Protein AF-F4RU80-F1 (afdb_monomer)

Mean predicted aligned error: 11.67 Å

Foldseek 3Di:
DQPLLVVLLVQLLVLLQVLVCVVDVDDDPDDSCVQPNSVLSNLCSVCLVVVQVPDDSCVRNPDDHDVCSSVSSNVSSVVSCVDPSVVVVVVVVVVVVVVVVVVVVVVVVVVVVVVVVVVVVVVVVVVVVVVVVVVVVVVVVVVVVVVVVVVVVVVVVVVVVVVDDDDDD

Radius of gyration: 47.17 Å; Cα contacts (8 Å, |Δi|>4): 61; chains: 1; bounding box: 103×24×133 Å

Sequence (169 aa):
MSPPMVELAVSLIGNAEKLFAATYPTDCDMDPSDVFDREEAWQIVKNASAVSNGQFLRSILGGESLPGLYEMIISCIADWYKSQVYLDHCQELKDQQVMIDQEILNKELIEEEIREQLRLKQAEKDAKASQIQAAKTLRLEKQAEKLRIAGEAKDRRQREQGFKTPGEP

Structure (mmCIF, N/CA/C/O backbone):
data_AF-F4RU80-F1
#
_entry.id   AF-F4RU80-F1
#
loop_
_atom_site.group_PDB
_atom_site.id
_atom_site.type_symbol
_atom_site.label_atom_id
_atom_site.label_alt_id
_atom_site.label_comp_id
_atom_site.label_asym_id
_atom_site.label_entity_id
_atom_site.label_seq_id
_atom_site.pdbx_PDB_ins_code
_atom_site.Cartn_x
_atom_site.Cartn_y
_atom_site.Cartn_z
_atom_site.occupancy
_atom_site.B_iso_or_equiv
_atom_site.auth_seq_id
_atom_site.auth_comp_id
_atom_site.auth_asym_id
_atom_site.auth_atom_id
_atom_site.pdbx_PDB_model_num
ATOM 1 N N . MET A 1 1 ? 9.812 9.417 -2.206 1.00 60.38 1 MET A N 1
ATOM 2 C CA . MET A 1 1 ? 9.976 8.707 -3.493 1.00 60.38 1 MET A CA 1
ATOM 3 C C . MET A 1 1 ? 10.418 7.301 -3.140 1.00 60.38 1 MET A C 1
ATOM 5 O O . MET A 1 1 ? 11.358 7.194 -2.361 1.00 60.38 1 MET A O 1
ATOM 9 N N . SER A 1 2 ? 9.691 6.262 -3.557 1.00 80.44 2 SER A N 1
ATOM 10 C CA . SER A 1 2 ? 10.012 4.905 -3.104 1.00 80.44 2 SER A CA 1
ATOM 11 C C . SER A 1 2 ? 11.286 4.403 -3.805 1.00 80.44 2 SER A C 1
ATOM 13 O O . SER A 1 2 ? 11.450 4.657 -5.003 1.00 80.44 2 SER A O 1
ATOM 15 N N . PRO A 1 3 ? 12.200 3.718 -3.093 1.00 83.31 3 PRO A N 1
ATOM 16 C CA . PRO A 1 3 ? 13.422 3.168 -3.686 1.00 83.31 3 PRO A CA 1
ATOM 17 C C . PRO A 1 3 ? 13.210 2.352 -4.981 1.00 83.31 3 PRO A C 1
ATOM 19 O O . PRO A 1 3 ? 13.960 2.579 -5.931 1.00 83.31 3 PRO A O 1
ATOM 22 N N . PRO A 1 4 ? 12.161 1.509 -5.112 1.00 90.38 4 PRO A N 1
ATOM 23 C CA . PRO A 1 4 ? 11.916 0.756 -6.346 1.00 90.38 4 PRO A CA 1
ATOM 24 C C . PRO A 1 4 ? 11.601 1.635 -7.558 1.00 90.38 4 PRO A C 1
ATOM 26 O O . PRO A 1 4 ? 11.975 1.301 -8.676 1.00 90.38 4 PRO A O 1
ATOM 29 N N . MET A 1 5 ? 10.922 2.770 -7.367 1.00 91.19 5 MET A N 1
ATOM 30 C CA . MET A 1 5 ? 10.607 3.680 -8.475 1.00 91.19 5 MET A CA 1
ATOM 31 C C . MET A 1 5 ? 11.867 4.343 -9.043 1.00 91.19 5 MET A C 1
ATOM 33 O O . MET A 1 5 ? 11.953 4.580 -10.247 1.00 91.19 5 MET A O 1
ATOM 37 N N . VAL A 1 6 ? 12.854 4.628 -8.188 1.00 92.38 6 VAL A N 1
ATOM 38 C CA . VAL A 1 6 ? 14.148 5.175 -8.622 1.00 92.38 6 VAL A CA 1
ATOM 39 C C . VAL A 1 6 ? 14.921 4.137 -9.430 1.00 92.38 6 VAL A C 1
ATOM 41 O O . VAL A 1 6 ? 15.468 4.469 -10.477 1.00 92.38 6 VAL A O 1
ATOM 44 N N . GLU A 1 7 ? 14.928 2.882 -8.981 1.00 93.25 7 GLU A N 1
ATOM 45 C CA . GLU A 1 7 ? 15.575 1.775 -9.693 1.00 93.25 7 GLU A CA 1
ATOM 46 C C . GLU A 1 7 ? 15.000 1.581 -11.103 1.00 93.25 7 GLU A C 1
ATOM 48 O O . GLU A 1 7 ? 15.764 1.459 -12.065 1.00 93.25 7 GLU A O 1
ATOM 53 N N . LEU A 1 8 ? 13.669 1.616 -11.251 1.00 94.62 8 LEU A N 1
ATOM 54 C CA . LEU A 1 8 ? 13.031 1.529 -12.565 1.00 94.62 8 LEU A CA 1
ATOM 55 C C . LEU A 1 8 ? 13.438 2.703 -13.464 1.00 94.62 8 LEU A C 1
ATOM 57 O O . LEU A 1 8 ? 13.803 2.482 -14.615 1.00 94.62 8 LEU A O 1
ATOM 61 N N . ALA A 1 9 ? 13.425 3.936 -12.946 1.00 94.62 9 ALA A N 1
ATOM 62 C CA . ALA A 1 9 ? 13.816 5.118 -13.716 1.00 94.62 9 ALA A CA 1
ATOM 63 C C . ALA A 1 9 ? 15.259 5.009 -14.238 1.00 94.62 9 ALA A C 1
ATOM 65 O O . ALA A 1 9 ? 15.518 5.261 -15.412 1.00 94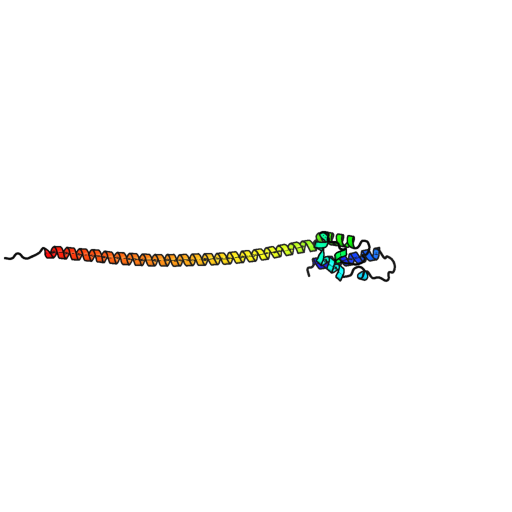.62 9 ALA A O 1
ATOM 66 N N . VAL A 1 10 ? 16.190 4.591 -13.375 1.00 93.94 10 VAL A N 1
ATOM 67 C CA . VAL A 1 10 ? 17.602 4.398 -13.738 1.00 93.94 10 VAL A CA 1
ATOM 68 C C . VAL A 1 10 ? 17.759 3.279 -14.770 1.00 93.94 10 VAL A C 1
ATOM 70 O O . VAL A 1 10 ? 18.512 3.432 -15.730 1.00 93.94 10 VAL A O 1
ATOM 73 N N . SER A 1 11 ? 17.025 2.176 -14.606 1.00 94.75 11 SER A N 1
ATOM 74 C CA . SER A 1 11 ? 17.068 1.040 -15.534 1.00 94.75 11 SER A CA 1
ATOM 75 C C . SER A 1 11 ? 16.547 1.410 -16.923 1.00 94.75 11 SER A C 1
ATOM 77 O O . SER A 1 11 ? 17.151 1.027 -17.923 1.00 94.75 11 SER A O 1
ATOM 79 N N . LEU A 1 12 ? 15.465 2.191 -16.992 1.00 95.25 12 LEU A N 1
ATOM 80 C CA . LEU A 1 12 ? 14.897 2.679 -18.248 1.00 95.25 12 LEU A CA 1
ATOM 81 C C . LEU A 1 12 ? 15.886 3.573 -19.002 1.00 95.25 12 LEU A C 1
ATOM 83 O O . LEU A 1 12 ? 16.134 3.326 -20.178 1.00 95.25 12 LEU A O 1
ATOM 87 N N . ILE A 1 13 ? 16.490 4.553 -18.321 1.00 94.75 13 ILE A N 1
ATOM 88 C CA . ILE A 1 13 ? 17.480 5.458 -18.929 1.00 94.75 13 ILE A CA 1
ATOM 89 C C . ILE A 1 13 ? 18.686 4.658 -19.436 1.00 94.75 13 ILE A C 1
ATOM 91 O O . ILE A 1 13 ? 19.034 4.743 -20.610 1.00 94.75 13 ILE A O 1
ATOM 95 N N . GLY A 1 14 ? 19.271 3.799 -18.596 1.00 93.69 14 GLY A N 1
ATOM 96 C CA . GLY A 1 14 ? 20.449 3.020 -18.987 1.00 93.69 14 GLY A CA 1
ATOM 97 C C . GLY A 1 14 ? 20.184 2.017 -20.117 1.00 93.69 14 GLY A C 1
ATOM 98 O O . GLY A 1 14 ? 21.082 1.708 -20.899 1.00 93.69 14 GLY A O 1
ATOM 99 N N . ASN A 1 15 ? 18.963 1.488 -20.234 1.00 94.12 15 ASN A N 1
ATOM 100 C CA . ASN A 1 15 ? 18.590 0.624 -21.356 1.00 94.12 15 ASN A CA 1
ATOM 101 C C . ASN A 1 15 ? 18.266 1.423 -22.626 1.00 94.12 15 ASN A C 1
ATOM 103 O O . ASN A 1 15 ? 18.584 0.953 -23.719 1.00 94.12 15 ASN A O 1
ATOM 107 N N . ALA A 1 16 ? 17.707 2.628 -22.500 1.00 92.62 16 ALA A N 1
ATOM 108 C CA . ALA A 1 16 ? 17.512 3.538 -23.624 1.00 92.62 16 ALA A CA 1
ATOM 109 C C . ALA A 1 16 ? 18.851 3.999 -24.217 1.00 92.62 16 ALA A C 1
ATOM 111 O O . ALA A 1 16 ? 19.016 3.952 -25.432 1.00 92.62 16 ALA A O 1
ATOM 112 N N . GLU A 1 17 ? 19.843 4.327 -23.384 1.00 92.69 17 GLU A N 1
ATOM 113 C CA . GLU A 1 17 ? 21.205 4.661 -23.828 1.00 92.69 17 GLU A CA 1
ATOM 114 C C . GLU A 1 17 ? 21.850 3.516 -24.623 1.00 92.69 17 GLU A C 1
ATOM 116 O O . GLU A 1 17 ? 22.440 3.732 -25.683 1.00 92.69 17 GLU A O 1
ATOM 121 N N . LYS A 1 18 ? 21.691 2.269 -24.156 1.00 93.12 18 LYS A N 1
ATOM 122 C CA . LYS A 1 18 ? 22.177 1.081 -24.881 1.00 93.12 18 LYS A CA 1
ATOM 123 C C . LYS A 1 18 ? 21.465 0.893 -26.217 1.00 93.12 18 LYS A C 1
ATOM 125 O O . LYS A 1 18 ? 22.113 0.557 -27.207 1.00 93.12 18 LYS A O 1
ATOM 130 N N . LEU A 1 19 ? 20.147 1.089 -26.249 1.00 92.88 19 LEU A N 1
ATOM 131 C CA . LEU A 1 19 ? 19.355 0.988 -27.475 1.00 92.88 19 LEU A CA 1
ATOM 132 C C . LEU A 1 19 ? 19.747 2.082 -28.479 1.00 92.88 19 LEU A C 1
ATOM 134 O O . LEU A 1 19 ? 19.880 1.805 -29.672 1.00 92.88 19 LEU A O 1
ATOM 138 N N . PHE A 1 20 ? 19.989 3.298 -27.992 1.00 91.88 20 PHE A N 1
ATOM 139 C CA . PHE A 1 20 ? 20.469 4.419 -28.789 1.00 91.88 20 PHE A CA 1
ATOM 140 C C . PHE A 1 20 ? 21.831 4.108 -29.418 1.00 91.88 20 PHE A C 1
ATOM 142 O O . PHE A 1 20 ? 21.960 4.164 -30.639 1.00 91.88 20 PHE A O 1
ATOM 149 N N . ALA A 1 21 ? 22.808 3.671 -28.617 1.00 90.88 21 ALA A N 1
ATOM 150 C CA . ALA A 1 21 ? 24.142 3.309 -29.101 1.00 90.88 21 ALA A CA 1
ATOM 151 C C . ALA A 1 21 ? 24.120 2.150 -30.118 1.00 90.88 21 ALA A C 1
ATOM 153 O O . ALA A 1 21 ? 24.934 2.108 -31.038 1.00 90.88 21 ALA A O 1
ATOM 154 N N . ALA A 1 22 ? 23.177 1.211 -29.978 1.00 90.94 22 ALA A N 1
ATOM 155 C CA . ALA A 1 22 ? 22.985 0.128 -30.942 1.00 90.94 22 ALA A CA 1
ATOM 156 C C . ALA A 1 22 ? 22.353 0.606 -32.263 1.00 90.94 22 ALA A C 1
ATOM 158 O O . ALA A 1 22 ? 22.629 0.032 -33.316 1.00 90.94 22 ALA A O 1
ATOM 159 N N . THR A 1 23 ? 21.507 1.637 -32.210 1.00 89.25 23 THR A N 1
ATOM 160 C CA . THR A 1 23 ? 20.797 2.175 -33.381 1.00 89.25 23 THR A CA 1
ATOM 161 C C . THR A 1 23 ? 21.654 3.171 -34.163 1.00 89.25 23 THR A C 1
ATOM 163 O O . THR A 1 23 ? 21.620 3.176 -35.393 1.00 89.25 23 THR A O 1
ATOM 166 N N . TYR A 1 24 ? 22.467 3.963 -33.463 1.00 88.56 24 TYR A N 1
ATOM 167 C CA . TYR A 1 24 ? 23.373 4.959 -34.034 1.00 88.56 24 TYR A CA 1
ATOM 168 C C . TYR A 1 24 ? 24.829 4.657 -33.630 1.00 88.56 24 TYR A C 1
ATOM 170 O O . TYR A 1 24 ? 25.360 5.270 -32.709 1.00 88.56 24 TYR A O 1
ATOM 178 N N . PRO A 1 25 ? 25.495 3.695 -34.299 1.00 81.12 25 PRO A N 1
ATOM 179 C CA . PRO A 1 25 ? 26.848 3.253 -33.939 1.00 81.12 25 PRO A CA 1
ATOM 180 C C . PRO A 1 25 ? 27.976 4.197 -34.398 1.00 81.12 25 PRO A C 1
ATOM 182 O O . PRO A 1 25 ? 29.135 3.982 -34.050 1.00 81.12 25 PRO A O 1
ATOM 185 N N . THR A 1 26 ? 27.659 5.205 -35.211 1.00 82.31 26 THR A N 1
ATOM 186 C CA . THR A 1 26 ? 28.583 6.234 -35.726 1.00 82.31 26 THR A CA 1
ATOM 187 C C . THR A 1 26 ? 28.188 7.604 -35.193 1.00 82.31 26 THR A C 1
ATOM 189 O O . THR A 1 26 ? 27.034 7.770 -34.801 1.00 82.31 26 THR A O 1
ATOM 192 N N . ASP A 1 27 ? 29.119 8.567 -35.233 1.00 71.69 27 ASP A N 1
ATOM 193 C CA . ASP A 1 27 ? 28.904 9.947 -34.778 1.00 71.69 27 ASP A CA 1
ATOM 194 C C . ASP A 1 27 ? 27.555 10.491 -35.274 1.00 71.69 27 ASP A C 1
ATOM 196 O O . ASP A 1 27 ? 27.311 10.646 -36.474 1.00 71.69 27 ASP A O 1
ATOM 200 N N . CYS A 1 28 ? 26.666 10.711 -34.311 1.00 81.38 28 CYS A N 1
ATOM 201 C CA . CYS A 1 28 ? 25.335 11.267 -34.464 1.00 81.38 28 CYS A CA 1
ATOM 202 C C . CYS A 1 28 ? 25.332 12.603 -33.719 1.00 81.38 28 CYS A C 1
ATOM 204 O O . CYS A 1 28 ? 25.864 12.678 -32.615 1.00 81.38 28 CYS A O 1
ATOM 206 N N . ASP A 1 29 ? 24.723 13.637 -34.298 1.00 85.06 29 ASP A N 1
ATOM 207 C CA . ASP A 1 29 ? 24.595 14.951 -33.647 1.00 85.06 29 ASP A CA 1
ATOM 208 C C . ASP A 1 29 ? 23.527 14.965 -32.530 1.00 85.06 29 ASP A C 1
ATOM 210 O O . ASP A 1 29 ? 23.292 16.008 -31.925 1.00 85.06 29 ASP A O 1
ATOM 214 N N . MET A 1 30 ? 22.848 13.836 -32.288 1.00 85.06 30 MET A N 1
ATOM 215 C CA . MET A 1 30 ? 21.864 13.670 -31.213 1.00 85.06 30 MET A CA 1
ATOM 216 C C . MET A 1 30 ? 22.479 12.927 -30.032 1.00 85.06 30 MET A C 1
ATOM 218 O O . MET A 1 30 ? 23.200 11.944 -30.218 1.00 85.06 30 MET A O 1
ATOM 222 N N . ASP A 1 31 ? 22.102 13.337 -28.827 1.00 86.38 31 ASP A N 1
ATOM 223 C CA . ASP A 1 31 ? 22.424 12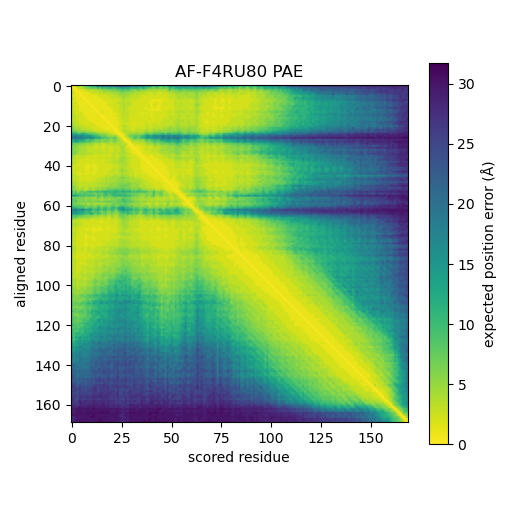.632 -27.595 1.00 86.38 31 ASP A CA 1
ATOM 224 C C . ASP A 1 31 ? 21.292 11.659 -27.211 1.00 86.38 31 ASP A C 1
ATOM 226 O O . ASP A 1 31 ? 20.124 11.875 -27.550 1.00 86.38 31 ASP A O 1
ATOM 230 N N . PRO A 1 32 ? 21.575 10.595 -26.435 1.00 86.06 32 PRO A N 1
ATOM 231 C CA . PRO A 1 32 ? 20.538 9.690 -25.934 1.00 86.06 32 PRO A CA 1
ATOM 232 C C . PRO A 1 32 ? 19.407 10.408 -25.184 1.00 86.06 32 PRO A C 1
ATOM 234 O O . PRO 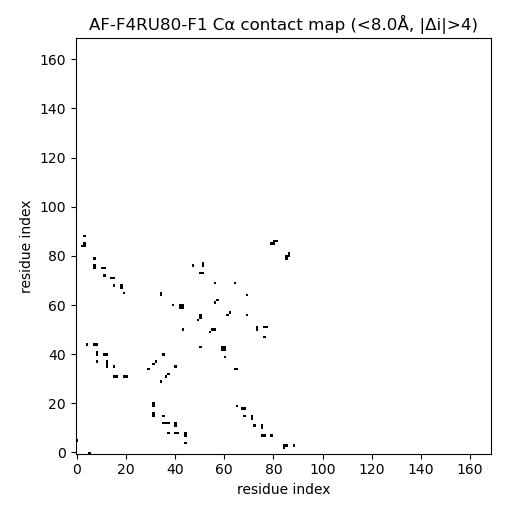A 1 32 ? 18.249 10.001 -25.272 1.00 86.06 32 PRO A O 1
ATOM 237 N N . SER A 1 33 ? 19.731 11.496 -24.480 1.00 87.00 33 SER A N 1
ATOM 238 C CA . SER A 1 33 ? 18.760 12.315 -23.754 1.00 87.00 33 SER A CA 1
ATOM 239 C C . SER A 1 33 ? 17.820 13.107 -24.658 1.00 87.00 33 SER A C 1
ATOM 241 O O . SER A 1 33 ? 16.772 13.519 -24.181 1.00 87.00 33 SER A O 1
ATOM 243 N N . ASP A 1 34 ? 18.156 13.316 -25.933 1.00 86.00 34 ASP A N 1
ATOM 244 C CA . ASP A 1 34 ? 17.251 13.972 -26.887 1.00 86.00 34 ASP A CA 1
ATOM 245 C C . ASP A 1 34 ? 16.125 13.030 -27.342 1.00 86.00 34 ASP A C 1
ATOM 247 O O . ASP A 1 34 ? 15.103 13.476 -27.860 1.00 86.00 34 ASP A O 1
ATOM 251 N N . VAL A 1 35 ? 16.322 11.719 -27.162 1.00 84.62 35 VAL A N 1
ATOM 252 C CA . VAL A 1 35 ? 15.404 10.658 -27.598 1.00 84.62 35 VAL A CA 1
ATOM 253 C C . VAL A 1 35 ? 14.636 10.045 -26.434 1.00 84.62 35 VAL A C 1
ATOM 255 O O . VAL A 1 35 ? 13.495 9.622 -26.615 1.00 84.62 35 VAL A O 1
ATOM 258 N N . PHE A 1 36 ? 15.279 9.923 -25.272 1.00 90.12 36 PHE A N 1
ATOM 259 C CA . PHE A 1 36 ? 14.634 9.447 -24.059 1.00 90.12 36 PHE A CA 1
ATOM 260 C C . PHE A 1 36 ? 15.267 10.072 -22.821 1.00 90.12 36 PHE A C 1
ATOM 262 O O . PHE A 1 36 ? 16.351 9.673 -22.383 1.00 90.12 36 PHE A O 1
ATOM 269 N N . ASP A 1 37 ? 14.585 11.061 -22.254 1.00 90.50 37 ASP A N 1
ATOM 270 C CA . ASP A 1 37 ? 15.113 11.838 -21.141 1.00 90.50 37 ASP A CA 1
ATOM 271 C C . ASP A 1 37 ? 14.636 11.329 -19.769 1.00 90.50 37 ASP A C 1
ATOM 273 O O . ASP A 1 37 ? 13.899 10.347 -19.606 1.00 90.50 37 ASP A O 1
ATOM 277 N N . ARG A 1 38 ? 15.095 12.012 -18.721 1.00 91.62 38 ARG A N 1
ATOM 278 C CA . ARG A 1 38 ? 14.732 11.672 -17.346 1.00 91.62 38 ARG A CA 1
ATOM 279 C C . ARG A 1 38 ? 13.255 11.928 -17.038 1.00 91.62 38 ARG A C 1
ATOM 281 O O . ARG A 1 38 ? 12.693 11.215 -16.204 1.00 91.62 38 ARG A O 1
AT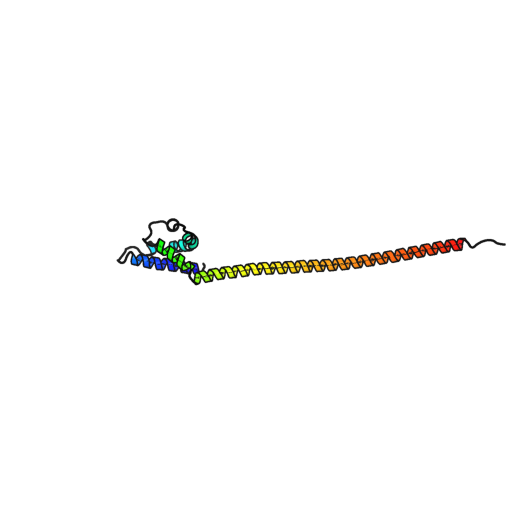OM 288 N N . GLU A 1 39 ? 12.652 12.955 -17.628 1.00 91.50 39 GLU A N 1
ATOM 289 C CA . GLU A 1 39 ? 11.247 13.287 -17.388 1.00 91.50 39 GLU A CA 1
ATOM 290 C C . GLU A 1 39 ? 10.347 12.228 -18.026 1.00 91.50 39 GLU A C 1
ATOM 292 O O . GLU A 1 39 ? 9.442 11.719 -17.369 1.00 91.50 39 GLU A O 1
ATOM 297 N N . GLU A 1 40 ? 10.655 11.802 -19.245 1.00 91.00 40 GLU A N 1
ATOM 298 C CA . GLU A 1 40 ? 9.987 10.705 -19.937 1.00 91.00 40 GLU A CA 1
ATOM 299 C C . GLU A 1 40 ? 10.096 9.391 -19.163 1.00 91.00 40 GLU A C 1
ATOM 301 O O . GLU A 1 40 ? 9.076 8.752 -18.877 1.00 91.00 40 GLU A O 1
ATOM 306 N N . ALA A 1 41 ? 11.301 9.027 -18.712 1.00 93.06 41 ALA A N 1
ATOM 307 C CA . ALA A 1 41 ? 11.500 7.876 -17.833 1.00 93.06 41 ALA A CA 1
ATOM 308 C C . ALA A 1 41 ? 10.620 7.962 -16.577 1.00 93.06 41 ALA A C 1
ATOM 310 O O . ALA A 1 41 ? 10.043 6.968 -16.127 1.00 93.06 41 ALA A O 1
ATOM 311 N N . TRP A 1 42 ? 10.462 9.162 -16.023 1.00 93.12 42 TRP A N 1
ATOM 312 C CA . TRP A 1 42 ? 9.641 9.385 -14.843 1.00 93.12 42 TRP A CA 1
ATOM 313 C C . TRP A 1 42 ? 8.136 9.299 -15.119 1.00 93.12 42 TRP A C 1
ATOM 315 O O . TRP A 1 42 ? 7.392 8.748 -14.300 1.00 93.12 42 TRP A O 1
ATOM 325 N N . GLN A 1 43 ? 7.672 9.781 -16.273 1.00 91.62 43 GLN A N 1
ATOM 326 C CA . GLN A 1 43 ? 6.289 9.595 -16.716 1.00 91.62 43 GLN A CA 1
ATOM 327 C C . GLN A 1 43 ? 5.962 8.109 -16.881 1.00 91.62 43 GLN A C 1
ATOM 329 O O . GLN A 1 43 ? 4.893 7.669 -16.452 1.00 91.62 43 GLN A O 1
ATOM 334 N N . ILE A 1 44 ? 6.897 7.311 -17.405 1.00 92.56 44 ILE A N 1
ATOM 335 C CA . ILE A 1 44 ? 6.742 5.854 -17.473 1.00 92.56 44 ILE A CA 1
ATOM 336 C C . ILE A 1 44 ? 6.650 5.240 -16.080 1.00 92.56 44 ILE A C 1
ATOM 338 O O . ILE A 1 44 ? 5.718 4.486 -15.817 1.00 92.56 44 ILE A O 1
ATOM 342 N N . VAL A 1 45 ? 7.560 5.583 -15.167 1.00 93.50 45 VAL A N 1
ATOM 343 C CA . VAL A 1 45 ? 7.577 5.021 -13.805 1.00 93.50 45 VAL A CA 1
ATOM 344 C C . VAL A 1 45 ? 6.266 5.295 -13.067 1.00 93.50 45 VAL A C 1
ATOM 346 O O . VAL A 1 45 ? 5.693 4.389 -12.462 1.00 93.50 45 VAL A O 1
ATOM 349 N N . LYS A 1 46 ? 5.746 6.524 -13.159 1.00 91.56 46 LYS A N 1
ATOM 350 C CA . LYS A 1 46 ? 4.451 6.904 -12.568 1.00 91.56 46 LYS A CA 1
ATOM 351 C C . LYS A 1 46 ? 3.283 6.098 -13.132 1.00 91.56 46 LYS A C 1
ATOM 353 O O . LYS A 1 46 ? 2.331 5.818 -12.408 1.00 91.56 46 LYS A O 1
ATOM 358 N N . ASN A 1 47 ? 3.359 5.728 -14.408 1.00 91.38 47 ASN A N 1
ATOM 359 C CA . ASN A 1 47 ? 2.306 5.020 -15.127 1.00 91.38 47 ASN A CA 1
ATOM 360 C C . ASN A 1 47 ? 2.629 3.530 -15.348 1.00 91.38 47 ASN A C 1
ATOM 362 O O . ASN A 1 47 ? 1.932 2.875 -16.119 1.00 91.38 47 ASN A O 1
ATOM 366 N N . ALA A 1 48 ? 3.632 2.961 -14.667 1.00 90.94 48 ALA A N 1
ATOM 367 C CA . ALA A 1 48 ? 4.144 1.616 -14.956 1.00 90.94 48 ALA A CA 1
ATOM 368 C C . ALA A 1 48 ? 3.072 0.518 -14.836 1.00 90.94 48 ALA A C 1
ATOM 370 O O . ALA A 1 48 ? 3.018 -0.407 -15.651 1.00 90.94 48 ALA A O 1
ATOM 371 N N . SER A 1 49 ? 2.158 0.670 -13.873 1.00 88.62 49 SER A N 1
ATOM 372 C CA . SER A 1 49 ? 0.989 -0.205 -13.723 1.00 88.62 49 SER A CA 1
ATOM 373 C C . SER A 1 49 ? 0.044 -0.098 -14.918 1.00 88.62 49 SER A C 1
ATOM 375 O O . SER A 1 49 ? -0.392 -1.106 -15.467 1.00 88.62 49 SER A O 1
ATOM 377 N N . ALA A 1 50 ? -0.240 1.117 -15.380 1.00 87.81 50 ALA A N 1
ATOM 378 C CA . ALA A 1 50 ? -1.137 1.329 -16.505 1.00 87.81 50 ALA A CA 1
ATOM 379 C C . ALA A 1 50 ? -0.526 0.828 -17.826 1.00 87.81 50 ALA A C 1
ATOM 381 O O . ALA A 1 50 ? -1.212 0.172 -18.609 1.00 87.81 50 ALA A O 1
ATOM 382 N N . VAL A 1 51 ? 0.780 1.042 -18.026 1.00 88.12 51 VAL A N 1
ATOM 383 C CA . VAL A 1 51 ? 1.546 0.483 -19.154 1.00 88.12 51 VAL A CA 1
ATOM 384 C C . VAL A 1 51 ? 1.484 -1.045 -19.148 1.00 88.12 51 VAL A C 1
ATOM 386 O O . VAL A 1 51 ? 1.182 -1.653 -20.172 1.00 88.12 51 VAL A O 1
ATOM 389 N N . SER A 1 52 ? 1.689 -1.674 -17.988 1.00 86.06 52 SER A N 1
ATOM 390 C CA . SER A 1 52 ? 1.626 -3.139 -17.854 1.00 86.06 52 SER A CA 1
ATOM 391 C C . SER A 1 52 ? 0.229 -3.706 -18.094 1.00 86.06 52 SER A C 1
ATOM 393 O O . SER A 1 52 ? 0.090 -4.838 -18.546 1.00 86.06 52 SER A O 1
ATOM 395 N N . ASN A 1 53 ? -0.807 -2.902 -17.849 1.00 86.00 53 ASN A N 1
ATOM 396 C CA . ASN A 1 53 ? -2.201 -3.233 -18.136 1.00 86.00 53 ASN A CA 1
ATOM 397 C C . ASN A 1 53 ? -2.619 -2.913 -19.585 1.00 86.00 53 ASN A C 1
ATOM 399 O O . ASN A 1 53 ? -3.805 -2.965 -19.910 1.00 86.00 53 ASN A O 1
ATOM 403 N N . GLY A 1 54 ? -1.666 -2.593 -20.466 1.00 79.75 54 GLY A N 1
ATOM 404 C CA . GLY A 1 54 ? -1.910 -2.410 -21.895 1.00 79.75 54 GLY A CA 1
ATOM 405 C C . GLY A 1 54 ? -2.252 -0.981 -22.315 1.00 79.75 54 GLY A C 1
ATOM 406 O O . GLY A 1 54 ? -2.720 -0.779 -23.436 1.00 79.75 54 GLY A O 1
ATOM 407 N N . GLN A 1 55 ? -2.020 0.027 -21.465 1.00 83.06 55 GLN A N 1
ATOM 408 C CA . GLN A 1 55 ? -2.116 1.418 -21.907 1.00 83.06 55 GLN A CA 1
ATOM 409 C C . GLN A 1 55 ? -1.023 1.727 -22.939 1.00 83.06 55 GLN A C 1
ATOM 411 O O . GLN A 1 55 ? 0.153 1.416 -22.753 1.00 83.06 55 GLN A O 1
ATOM 416 N N . PHE A 1 56 ? -1.412 2.384 -24.034 1.00 81.44 56 PHE A N 1
ATOM 417 C CA . PHE A 1 56 ? -0.497 2.704 -25.124 1.00 81.44 56 PHE A CA 1
ATOM 418 C C . PHE A 1 56 ? 0.561 3.727 -24.699 1.00 81.44 56 PHE A C 1
ATOM 420 O O . PHE A 1 56 ? 0.238 4.891 -24.460 1.00 81.44 56 PHE A O 1
ATOM 427 N N . LEU A 1 57 ? 1.834 3.327 -24.717 1.00 84.50 57 LEU A N 1
ATOM 428 C CA . LEU A 1 57 ? 2.993 4.189 -24.437 1.00 84.50 57 LEU A CA 1
ATOM 429 C C . LEU A 1 57 ? 3.027 5.471 -25.276 1.00 84.50 57 LEU A C 1
ATOM 431 O O . LEU A 1 57 ? 3.417 6.522 -24.777 1.00 84.50 57 LEU A O 1
ATOM 435 N N . ARG A 1 58 ? 2.525 5.419 -26.516 1.00 84.69 58 ARG A N 1
ATOM 436 C CA . ARG A 1 58 ? 2.390 6.593 -27.393 1.00 84.69 58 ARG A CA 1
ATOM 437 C C . ARG A 1 58 ? 1.542 7.709 -26.769 1.00 84.69 58 ARG A C 1
ATOM 439 O O . ARG A 1 58 ? 1.789 8.875 -27.043 1.00 84.69 58 ARG A O 1
ATOM 446 N N . SER A 1 59 ? 0.558 7.364 -25.934 1.00 81.94 59 SER A N 1
ATOM 447 C CA . SER A 1 59 ? -0.265 8.351 -25.217 1.00 81.94 59 SER A CA 1
ATOM 448 C C . SER A 1 59 ? 0.463 9.014 -24.045 1.00 81.94 59 SER A C 1
ATOM 450 O O . SER A 1 59 ? 0.057 10.090 -23.623 1.00 81.94 59 SER A O 1
ATOM 452 N N . ILE A 1 60 ? 1.520 8.376 -23.533 1.00 81.50 60 ILE A N 1
ATOM 453 C CA . ILE A 1 60 ? 2.275 8.813 -22.353 1.00 81.50 60 ILE A CA 1
ATOM 454 C C . ILE A 1 60 ? 3.506 9.624 -22.768 1.00 81.50 60 ILE A C 1
ATOM 456 O O . ILE A 1 60 ? 3.750 10.680 -22.199 1.00 81.50 60 ILE A O 1
ATOM 460 N N . LEU A 1 61 ? 4.258 9.139 -23.758 1.00 81.19 61 LEU A N 1
ATOM 461 C CA . LEU A 1 61 ? 5.497 9.772 -24.226 1.00 81.19 61 LEU A CA 1
ATOM 462 C C . LEU A 1 61 ? 5.258 10.797 -25.343 1.00 81.19 61 LEU A C 1
ATOM 464 O O . LEU A 1 61 ? 5.999 11.761 -25.472 1.00 81.19 61 LEU A O 1
ATOM 468 N N . GLY A 1 62 ? 4.196 10.632 -26.138 1.00 73.44 62 GLY A N 1
ATOM 469 C CA . GLY A 1 62 ? 4.014 11.427 -27.353 1.00 73.44 62 GLY A CA 1
ATOM 470 C C . GLY A 1 62 ? 5.112 11.167 -28.400 1.00 73.44 62 GLY A C 1
ATOM 471 O O . GLY A 1 62 ? 5.969 10.306 -28.225 1.00 73.44 62 GLY A O 1
ATOM 472 N N . GLY A 1 63 ? 5.045 11.875 -29.531 1.00 68.12 63 GLY A N 1
ATOM 473 C CA . GLY A 1 63 ? 6.165 11.986 -30.477 1.00 68.12 63 GLY A CA 1
ATOM 474 C C . GLY A 1 63 ? 6.521 10.767 -31.344 1.00 68.12 63 GLY A C 1
ATOM 475 O O . GLY A 1 63 ? 5.795 9.766 -31.441 1.00 68.12 63 GLY A O 1
ATOM 476 N N . GLU A 1 64 ? 7.647 10.922 -32.043 1.00 66.19 64 GLU A N 1
ATOM 477 C CA . GLU A 1 64 ? 8.366 9.854 -32.738 1.00 66.19 64 GLU A CA 1
ATOM 478 C C . GLU A 1 64 ? 9.261 9.133 -31.729 1.00 66.19 64 GLU A C 1
ATOM 480 O O . GLU A 1 64 ? 9.970 9.766 -30.957 1.00 66.19 64 GLU A O 1
ATOM 485 N N . SER A 1 65 ? 9.200 7.802 -31.711 1.00 76.06 65 SER A N 1
ATOM 486 C CA . SER A 1 65 ? 10.009 6.972 -30.818 1.00 76.06 65 SER A CA 1
ATOM 487 C C . SER A 1 65 ? 11.101 6.268 -31.604 1.00 76.06 65 SER A C 1
ATOM 489 O O . SER A 1 65 ? 10.903 5.876 -32.757 1.00 76.06 65 SER A O 1
ATOM 491 N N . LEU A 1 66 ? 12.243 6.062 -30.949 1.00 83.69 66 LEU A N 1
ATOM 492 C CA . LEU A 1 66 ? 13.287 5.187 -31.462 1.00 83.69 66 LEU A CA 1
ATOM 493 C C . LEU A 1 66 ? 12.716 3.773 -31.678 1.00 83.69 66 LEU A C 1
ATOM 495 O O . LEU A 1 66 ? 12.020 3.260 -30.793 1.00 83.69 66 LEU A O 1
ATOM 499 N N . PRO A 1 67 ? 12.995 3.113 -32.817 1.00 86.38 67 PRO A N 1
ATOM 500 C CA . PRO A 1 67 ? 12.583 1.730 -33.024 1.00 86.38 67 PRO A CA 1
ATOM 501 C C . PRO A 1 67 ? 13.054 0.830 -31.873 1.00 86.38 67 PRO A C 1
ATOM 503 O O . PRO A 1 67 ? 14.221 0.862 -31.490 1.00 86.38 67 PRO A O 1
ATOM 506 N N . GLY A 1 68 ? 12.148 0.031 -31.305 1.00 88.62 68 GLY A N 1
ATOM 507 C CA . GLY A 1 68 ? 12.450 -0.847 -30.169 1.00 88.62 68 GLY A CA 1
ATOM 508 C C . GLY A 1 68 ? 12.327 -0.198 -28.784 1.00 88.62 68 GLY A C 1
ATOM 509 O O . GLY A 1 68 ? 12.434 -0.905 -27.781 1.00 88.62 68 GLY A O 1
ATOM 510 N N . LEU A 1 69 ? 12.096 1.121 -28.688 1.00 90.19 69 LEU A N 1
ATOM 511 C CA . LEU A 1 69 ? 12.003 1.823 -27.400 1.00 90.19 69 LEU A CA 1
ATOM 512 C C . LEU A 1 69 ? 10.814 1.335 -26.570 1.00 90.19 69 LEU A C 1
ATOM 514 O O . LEU A 1 69 ? 10.932 1.133 -25.365 1.00 90.19 69 LEU A O 1
ATOM 518 N N . TYR A 1 70 ? 9.664 1.118 -27.207 1.00 90.81 70 TYR A N 1
ATOM 519 C CA . TYR A 1 70 ? 8.458 0.677 -26.509 1.00 90.81 70 TYR A CA 1
ATOM 520 C C . TYR A 1 70 ? 8.579 -0.763 -26.016 1.00 90.81 70 TYR A C 1
ATOM 522 O O . TYR A 1 70 ? 8.219 -1.048 -24.875 1.00 90.81 70 TYR A O 1
ATOM 530 N N . GLU A 1 71 ? 9.133 -1.658 -26.831 1.00 91.00 71 GLU A N 1
ATOM 531 C CA . GLU A 1 71 ? 9.430 -3.033 -26.436 1.00 91.00 71 GLU A CA 1
ATOM 532 C C . GLU A 1 71 ? 10.428 -3.068 -25.272 1.00 91.00 71 GLU A C 1
ATOM 534 O O . GLU A 1 71 ? 10.224 -3.811 -24.310 1.00 91.00 71 GLU A O 1
ATOM 539 N N . MET A 1 72 ? 11.459 -2.216 -25.320 1.00 93.69 72 MET A N 1
ATOM 540 C CA . MET A 1 72 ? 12.427 -2.051 -24.235 1.00 93.69 72 MET A CA 1
ATOM 541 C C . MET A 1 72 ? 11.743 -1.600 -22.942 1.00 93.69 72 MET A C 1
ATOM 543 O O . MET A 1 72 ? 11.949 -2.227 -21.902 1.00 93.69 72 MET A O 1
ATOM 547 N N . ILE A 1 73 ? 10.882 -0.578 -23.001 1.00 93.12 73 ILE A N 1
ATOM 548 C CA . ILE A 1 73 ? 10.141 -0.081 -21.834 1.00 93.12 73 ILE A CA 1
ATOM 549 C C . ILE A 1 73 ? 9.269 -1.190 -21.236 1.00 93.12 73 ILE A C 1
ATOM 551 O O . ILE A 1 73 ? 9.321 -1.426 -20.029 1.00 93.12 73 ILE A O 1
ATOM 555 N N . ILE A 1 74 ? 8.493 -1.893 -22.065 1.00 92.56 74 ILE A N 1
ATOM 556 C CA . ILE A 1 74 ? 7.602 -2.970 -21.612 1.00 92.56 74 ILE A CA 1
ATOM 557 C C . ILE A 1 74 ? 8.408 -4.084 -20.936 1.00 92.56 74 ILE A C 1
ATOM 559 O O . ILE A 1 74 ? 8.041 -4.522 -19.845 1.00 92.56 74 ILE A O 1
ATOM 563 N N . SER A 1 75 ? 9.521 -4.514 -21.541 1.00 93.50 75 SER A N 1
ATOM 564 C CA . SER A 1 75 ? 10.397 -5.532 -20.949 1.00 93.50 75 SER A CA 1
ATOM 565 C C . SER A 1 75 ? 10.991 -5.058 -19.625 1.00 93.50 75 SER A C 1
ATOM 567 O O . SER A 1 75 ? 10.955 -5.788 -18.640 1.00 93.50 75 SER A O 1
ATOM 569 N N . CYS A 1 76 ? 11.481 -3.818 -19.574 1.00 94.56 76 CYS A N 1
ATOM 570 C CA . CYS A 1 76 ? 12.102 -3.253 -18.381 1.00 94.56 76 CYS A CA 1
ATOM 571 C C . CYS A 1 76 ? 11.112 -3.170 -17.210 1.00 94.56 76 CYS A C 1
ATOM 573 O O . CYS A 1 76 ? 11.463 -3.498 -16.079 1.00 94.56 76 CYS A O 1
ATOM 575 N N . ILE A 1 77 ? 9.862 -2.778 -17.473 1.00 94.62 77 ILE A N 1
ATOM 576 C CA . ILE A 1 77 ? 8.803 -2.762 -16.458 1.00 94.62 77 ILE A CA 1
ATOM 577 C C . ILE A 1 77 ? 8.458 -4.190 -16.014 1.00 94.62 77 ILE A C 1
ATOM 579 O O . ILE A 1 77 ? 8.332 -4.448 -14.818 1.00 94.62 77 ILE A O 1
ATOM 583 N N . ALA A 1 78 ? 8.327 -5.130 -16.955 1.00 93.69 78 ALA A N 1
ATOM 584 C CA . ALA A 1 78 ? 8.009 -6.521 -16.644 1.00 93.69 78 ALA A CA 1
ATOM 585 C C . ALA A 1 78 ? 9.093 -7.201 -15.789 1.00 93.69 78 ALA A C 1
ATOM 587 O O . ALA A 1 78 ? 8.768 -7.997 -14.905 1.00 93.69 78 ALA A O 1
ATOM 588 N N . ASP A 1 79 ? 10.364 -6.886 -16.035 1.00 93.94 79 ASP A N 1
ATOM 589 C CA . ASP A 1 79 ? 11.488 -7.377 -15.237 1.00 93.94 79 ASP A CA 1
ATOM 590 C C . ASP A 1 79 ? 11.549 -6.689 -13.872 1.00 93.94 79 ASP A C 1
ATOM 592 O O . ASP A 1 79 ? 11.772 -7.350 -12.858 1.00 93.94 79 ASP A O 1
ATOM 596 N N . TRP A 1 80 ? 11.249 -5.390 -13.812 1.00 95.06 80 TRP A N 1
ATOM 597 C CA . TRP A 1 80 ? 11.154 -4.652 -12.554 1.00 95.06 80 TRP A CA 1
ATOM 598 C C . TRP A 1 80 ? 10.060 -5.192 -11.624 1.00 95.06 80 TRP A C 1
ATOM 600 O O . TRP A 1 80 ? 10.308 -5.353 -10.434 1.00 95.06 80 TRP A O 1
ATOM 610 N N . TYR A 1 81 ? 8.893 -5.588 -12.144 1.00 93.88 81 TYR A N 1
ATOM 611 C CA . TYR A 1 81 ? 7.850 -6.247 -11.338 1.00 93.88 81 TYR A CA 1
ATOM 612 C C . TYR A 1 81 ? 8.303 -7.561 -10.687 1.00 93.88 81 TYR A C 1
ATOM 614 O O . TYR A 1 81 ? 7.697 -8.017 -9.717 1.00 93.88 81 TYR A O 1
ATOM 622 N N . LYS A 1 82 ? 9.353 -8.185 -11.227 1.00 93.94 82 LYS A N 1
ATOM 623 C CA . LYS A 1 82 ? 9.963 -9.407 -10.695 1.00 93.94 82 LYS A CA 1
ATOM 624 C C . LYS A 1 82 ? 11.212 -9.114 -9.861 1.00 93.94 82 LYS A C 1
ATOM 626 O O . LYS A 1 82 ? 11.791 -10.056 -9.321 1.00 93.94 82 LYS A O 1
ATOM 631 N N . SER A 1 83 ? 11.658 -7.858 -9.780 1.00 93.56 83 SER A N 1
ATOM 632 C CA . SER A 1 83 ? 12.868 -7.496 -9.048 1.00 93.56 83 SER A CA 1
ATOM 633 C C . SER A 1 83 ? 12.652 -7.657 -7.547 1.00 93.56 83 SER A C 1
ATOM 635 O O . SER A 1 83 ? 11.567 -7.403 -7.016 1.00 93.56 83 SER A O 1
ATOM 637 N N . GLN A 1 84 ? 13.708 -8.063 -6.841 1.00 93.81 84 GLN A N 1
ATOM 638 C CA . GLN A 1 84 ? 13.642 -8.234 -5.392 1.00 93.81 84 GLN A CA 1
ATOM 639 C C . GLN A 1 84 ? 13.294 -6.917 -4.691 1.00 93.81 84 GLN A C 1
ATOM 641 O O . GLN A 1 84 ? 12.483 -6.907 -3.778 1.00 93.81 84 GLN A O 1
ATOM 646 N N . VAL A 1 85 ? 13.833 -5.797 -5.176 1.00 92.50 85 VAL A N 1
ATOM 647 C CA . VAL A 1 85 ? 13.581 -4.460 -4.624 1.00 92.50 85 VAL A CA 1
ATOM 648 C C . VAL A 1 85 ? 12.094 -4.095 -4.699 1.00 92.50 85 VAL A C 1
ATOM 650 O O . VAL A 1 85 ? 11.539 -3.561 -3.738 1.00 92.50 85 VAL A O 1
ATOM 653 N N . TYR A 1 86 ? 11.423 -4.402 -5.814 1.00 93.25 86 TYR A N 1
ATOM 654 C CA . TYR A 1 86 ? 9.984 -4.182 -5.945 1.00 93.25 86 TYR A CA 1
ATOM 655 C C . TYR A 1 86 ? 9.176 -5.099 -5.016 1.00 93.25 86 TYR A C 1
ATOM 657 O O . TYR A 1 86 ? 8.240 -4.641 -4.353 1.00 93.25 86 TYR A O 1
ATOM 665 N N . LEU A 1 87 ? 9.547 -6.380 -4.942 1.00 94.12 87 LEU A N 1
ATOM 666 C CA . LEU A 1 87 ? 8.882 -7.360 -4.080 1.00 94.12 87 LEU A CA 1
ATOM 667 C C . LEU A 1 87 ? 9.026 -7.011 -2.593 1.00 94.12 87 LEU A C 1
ATOM 669 O O . LEU A 1 87 ? 8.034 -7.066 -1.864 1.00 94.12 87 LEU A O 1
ATOM 673 N N . ASP A 1 88 ? 10.214 -6.586 -2.165 1.00 93.56 88 ASP A N 1
ATOM 674 C CA . ASP A 1 88 ? 10.495 -6.152 -0.795 1.00 93.56 88 ASP A CA 1
ATOM 675 C C . ASP A 1 88 ? 9.651 -4.932 -0.428 1.00 93.56 88 ASP A C 1
ATOM 677 O O . ASP A 1 88 ? 9.023 -4.905 0.627 1.00 93.56 88 ASP A O 1
ATOM 681 N N . HIS A 1 89 ? 9.547 -3.951 -1.327 1.00 92.62 89 HIS A N 1
ATOM 682 C CA . HIS A 1 89 ? 8.678 -2.796 -1.111 1.00 92.62 89 HIS A CA 1
ATOM 683 C C . HIS A 1 89 ? 7.196 -3.179 -1.021 1.00 92.62 89 HIS A C 1
ATOM 685 O O . HIS A 1 89 ? 6.469 -2.658 -0.178 1.00 92.62 89 HIS A O 1
ATOM 691 N N . CYS A 1 90 ? 6.731 -4.110 -1.859 1.00 92.00 90 CYS A N 1
ATOM 692 C CA . CYS A 1 90 ? 5.365 -4.622 -1.760 1.00 92.00 90 CYS A CA 1
ATOM 693 C C . CYS A 1 90 ? 5.110 -5.329 -0.427 1.00 92.00 90 CYS A C 1
ATOM 695 O O . CYS A 1 90 ? 4.002 -5.246 0.105 1.00 92.00 90 CYS A O 1
ATOM 697 N N . GLN A 1 91 ? 6.109 -6.034 0.103 1.00 93.81 91 GLN A N 1
ATOM 698 C CA . GLN A 1 91 ? 6.012 -6.670 1.408 1.00 93.81 91 GLN A CA 1
ATOM 699 C C . GLN A 1 91 ? 6.004 -5.630 2.533 1.00 93.81 91 GLN A C 1
ATOM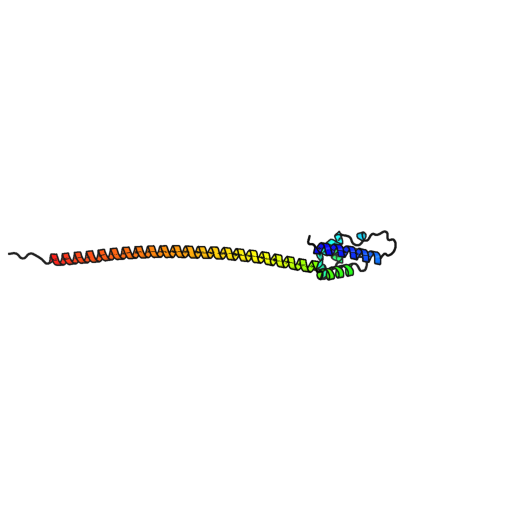 701 O O . GLN A 1 91 ? 5.130 -5.687 3.389 1.00 93.81 91 GLN A O 1
ATOM 706 N N . GLU A 1 92 ? 6.881 -4.629 2.475 1.00 94.19 92 GLU A N 1
ATOM 707 C CA . GLU A 1 92 ? 6.929 -3.530 3.443 1.00 94.19 92 GLU A CA 1
ATOM 708 C C . GLU A 1 92 ? 5.580 -2.803 3.541 1.00 94.19 92 GLU A C 1
ATOM 710 O O . GLU A 1 92 ? 5.086 -2.552 4.638 1.00 94.19 92 GLU A O 1
ATOM 715 N N . LEU A 1 93 ? 4.937 -2.517 2.404 1.00 92.19 93 LEU A N 1
ATOM 716 C CA . LEU A 1 93 ? 3.608 -1.899 2.386 1.00 92.19 93 LEU A CA 1
ATOM 717 C C . LEU A 1 93 ? 2.539 -2.784 3.043 1.00 92.19 93 LEU A C 1
ATOM 719 O O . LEU A 1 93 ? 1.666 -2.273 3.745 1.00 92.19 93 LEU A O 1
ATOM 723 N N . LYS A 1 94 ? 2.598 -4.107 2.839 1.00 94.31 94 LYS A N 1
ATOM 724 C CA . LYS A 1 94 ? 1.687 -5.049 3.509 1.00 94.31 94 LYS A CA 1
ATOM 725 C C . LYS A 1 94 ? 1.931 -5.076 5.011 1.00 94.31 94 LYS A C 1
ATOM 727 O O . LYS A 1 94 ? 0.971 -5.030 5.772 1.00 94.31 94 LYS A O 1
ATOM 732 N N . ASP A 1 95 ? 3.189 -5.114 5.430 1.00 95.06 95 ASP A N 1
ATOM 733 C CA . ASP A 1 95 ? 3.558 -5.145 6.844 1.00 95.06 95 ASP A CA 1
ATOM 734 C C . ASP A 1 95 ? 3.119 -3.854 7.549 1.00 95.06 95 ASP A C 1
ATOM 736 O O . ASP A 1 95 ? 2.541 -3.904 8.635 1.00 95.06 95 ASP A O 1
ATOM 740 N N . GLN A 1 96 ? 3.293 -2.699 6.898 1.00 93.75 96 GLN A N 1
ATOM 741 C CA . GLN A 1 96 ? 2.782 -1.415 7.383 1.00 93.75 96 GLN A CA 1
ATOM 742 C C . GLN A 1 96 ? 1.257 -1.426 7.532 1.00 93.75 96 GLN A C 1
ATOM 744 O O . GLN A 1 96 ? 0.745 -0.976 8.557 1.00 93.75 96 GLN A O 1
ATOM 749 N N . GLN A 1 97 ? 0.526 -1.969 6.553 1.00 93.81 97 GLN A N 1
ATOM 750 C CA . GLN A 1 97 ? -0.931 -2.078 6.643 1.00 93.81 97 GLN A CA 1
ATOM 751 C C . GLN A 1 97 ? -1.358 -2.969 7.815 1.00 93.81 97 GLN A C 1
ATOM 753 O O . GLN A 1 97 ? -2.214 -2.574 8.601 1.00 93.81 97 GLN A O 1
ATOM 758 N N . VAL A 1 98 ? -0.717 -4.128 7.985 1.00 95.56 98 VAL A N 1
ATOM 759 C CA . VAL A 1 98 ? -0.983 -5.035 9.112 1.00 95.56 98 VAL A CA 1
ATOM 760 C C . VAL A 1 98 ? -0.728 -4.342 10.451 1.00 95.56 98 VAL A C 1
ATOM 762 O O . VAL A 1 98 ? -1.518 -4.491 11.381 1.00 95.56 98 VAL A O 1
ATOM 765 N N . MET A 1 99 ? 0.347 -3.557 10.561 1.00 95.94 99 MET A N 1
ATOM 766 C CA . MET A 1 99 ? 0.631 -2.787 11.773 1.00 95.94 99 MET A CA 1
ATOM 767 C C . MET A 1 99 ? -0.462 -1.758 12.081 1.00 95.94 99 MET A C 1
ATOM 769 O O . MET A 1 99 ? -0.877 -1.648 13.235 1.00 95.94 99 MET A O 1
ATOM 773 N N . ILE A 1 100 ? -0.938 -1.033 11.066 1.00 95.56 100 ILE A N 1
ATOM 774 C CA . ILE A 1 100 ? -2.023 -0.052 11.212 1.00 95.56 100 ILE A CA 1
ATOM 775 C C . ILE A 1 100 ? -3.310 -0.746 11.670 1.00 95.56 100 ILE A C 1
ATOM 777 O O . ILE A 1 100 ? -3.932 -0.310 12.640 1.00 95.56 100 ILE A O 1
ATOM 781 N N . ASP A 1 101 ? -3.681 -1.848 11.020 1.00 95.50 101 ASP A N 1
ATOM 782 C CA . ASP A 1 101 ? -4.892 -2.605 11.349 1.00 95.50 101 ASP A CA 1
ATOM 783 C C . ASP A 1 101 ? -4.833 -3.150 12.785 1.00 95.50 101 ASP A C 1
ATOM 785 O O . ASP A 1 101 ? -5.806 -3.061 13.539 1.00 95.50 101 ASP A O 1
ATOM 789 N N . GLN A 1 102 ? -3.666 -3.647 13.209 1.00 94.31 102 GLN A N 1
ATOM 790 C CA . GLN A 1 102 ? -3.454 -4.120 14.574 1.00 94.31 102 GLN A CA 1
ATOM 791 C C . GLN A 1 102 ? -3.548 -2.987 15.604 1.00 94.31 102 GLN A C 1
ATOM 793 O O . GLN A 1 102 ? -4.069 -3.196 16.702 1.00 94.31 102 GLN A O 1
ATOM 798 N N . GLU A 1 103 ? -3.056 -1.788 15.285 1.00 95.56 103 GLU A N 1
ATOM 799 C CA . GLU A 1 103 ? -3.172 -0.629 16.173 1.00 95.56 103 GLU A CA 1
ATOM 800 C C . GLU A 1 103 ? -4.636 -0.219 16.373 1.00 95.56 103 GLU A C 1
ATOM 802 O O . GLU A 1 103 ? -5.046 0.062 17.503 1.00 95.56 103 GLU A O 1
ATOM 807 N N . ILE A 1 104 ? -5.431 -0.219 15.299 1.00 95.19 104 ILE A N 1
ATOM 8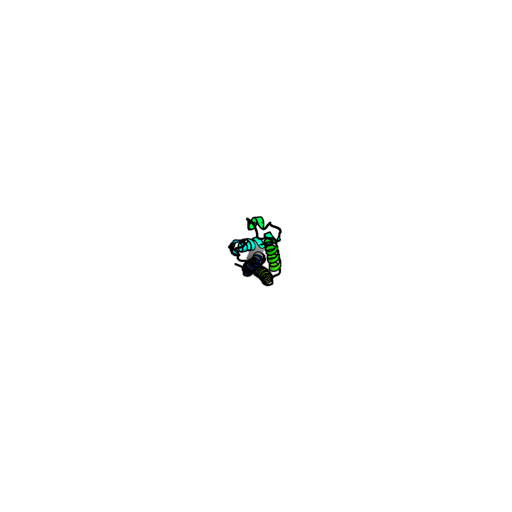08 C CA . ILE A 1 104 ? -6.869 0.074 15.355 1.00 95.19 104 ILE A CA 1
ATOM 809 C C . ILE A 1 104 ? -7.577 -0.955 16.236 1.00 95.19 104 ILE A C 1
ATOM 811 O O . ILE A 1 104 ? -8.248 -0.575 17.196 1.00 95.19 104 ILE A O 1
ATOM 815 N N . LEU A 1 105 ? -7.349 -2.246 15.981 1.00 95.44 105 LEU A N 1
ATOM 816 C CA . LEU A 1 105 ? -7.955 -3.326 16.758 1.00 95.44 105 LEU A CA 1
ATOM 817 C C . LEU A 1 105 ? -7.602 -3.229 18.249 1.00 95.44 105 LEU A C 1
ATOM 819 O O . LEU A 1 105 ? -8.462 -3.386 19.115 1.00 95.44 105 LEU A O 1
ATOM 823 N N . ASN A 1 106 ? -6.340 -2.931 18.566 1.00 95.06 106 ASN A N 1
ATOM 824 C CA . ASN A 1 106 ? -5.901 -2.770 19.950 1.00 95.06 106 ASN A CA 1
ATOM 825 C C . ASN A 1 106 ? -6.616 -1.602 20.646 1.00 95.06 106 ASN A C 1
ATOM 827 O O . ASN A 1 106 ? -6.976 -1.722 21.818 1.00 95.06 106 ASN A O 1
ATOM 831 N N . LYS A 1 107 ? -6.833 -0.478 19.948 1.00 95.31 107 LYS A N 1
ATOM 832 C CA . LYS A 1 107 ? -7.578 0.666 20.499 1.00 95.31 107 LYS A CA 1
ATOM 833 C C . LYS A 1 107 ? -9.032 0.303 20.775 1.00 95.31 107 LYS A C 1
ATOM 835 O O . LYS A 1 107 ? -9.513 0.572 21.873 1.00 95.31 107 LYS A O 1
ATOM 840 N N . GLU A 1 108 ? -9.698 -0.354 19.830 1.00 94.94 108 GLU A N 1
ATOM 841 C CA . GLU A 1 108 ? -11.091 -0.787 19.988 1.00 94.94 108 GLU A CA 1
ATOM 842 C C . GLU A 1 108 ? -11.261 -1.736 21.179 1.00 94.94 108 GLU A C 1
ATOM 844 O O . GLU A 1 108 ? -12.179 -1.561 21.984 1.00 94.94 108 GLU A O 1
ATOM 849 N N . LEU A 1 109 ? -10.331 -2.681 21.350 1.00 95.56 109 LEU A N 1
ATOM 850 C CA . LEU A 1 109 ? -10.344 -3.619 22.470 1.00 95.56 109 LEU A CA 1
ATOM 851 C C . LEU A 1 109 ? -10.192 -2.905 23.822 1.00 95.56 109 LEU A C 1
ATOM 853 O O . LEU A 1 109 ? -10.905 -3.214 24.777 1.00 95.56 109 LEU A O 1
ATOM 857 N N . ILE A 1 110 ? -9.289 -1.922 23.908 1.00 94.88 110 ILE A N 1
ATOM 858 C CA . ILE A 1 110 ? -9.102 -1.114 25.123 1.00 94.88 110 ILE A CA 1
ATOM 859 C C . ILE A 1 110 ? -10.371 -0.313 25.439 1.00 94.88 110 ILE A C 1
ATOM 861 O O . ILE A 1 110 ? -10.796 -0.251 26.594 1.00 94.88 110 ILE A O 1
ATOM 865 N N . GLU A 1 111 ? -10.993 0.301 24.434 1.00 94.81 111 GLU A N 1
ATOM 866 C CA . GLU A 1 111 ? -12.229 1.064 24.618 1.00 94.81 111 GLU A CA 1
ATOM 867 C C . GLU A 1 111 ? -13.404 0.179 25.053 1.00 94.81 111 GLU A C 1
ATOM 869 O O . GLU A 1 111 ? -14.215 0.583 25.892 1.00 94.81 111 GLU A O 1
ATOM 874 N N . GLU A 1 112 ? -13.510 -1.033 24.511 1.00 95.25 112 GLU A N 1
ATOM 875 C CA . GLU A 1 112 ? -14.519 -2.010 24.916 1.00 95.25 112 GLU A CA 1
ATOM 876 C C . GLU A 1 112 ? -14.318 -2.486 26.357 1.00 95.25 112 GLU A C 1
ATOM 878 O O . GLU A 1 112 ? -15.269 -2.449 27.142 1.00 95.25 112 GLU A O 1
ATOM 883 N N . GLU A 1 113 ? -13.084 -2.808 26.745 1.00 94.88 113 GLU A N 1
ATOM 884 C CA . GLU A 1 113 ? -12.741 -3.168 28.123 1.00 94.88 113 GLU A CA 1
ATOM 885 C C . GLU A 1 113 ? -13.115 -2.042 29.104 1.00 94.88 113 GLU A C 1
ATOM 887 O O . GLU A 1 113 ? -13.754 -2.280 30.132 1.00 94.88 113 GLU A O 1
ATOM 892 N N . ILE A 1 114 ? -12.803 -0.783 28.772 1.00 95.75 114 ILE A N 1
ATOM 893 C CA . ILE A 1 114 ? -13.180 0.373 29.603 1.00 95.75 114 ILE A CA 1
ATOM 894 C C . ILE A 1 114 ? -14.705 0.489 29.724 1.00 95.75 114 ILE A C 1
ATOM 896 O O . ILE A 1 114 ? -15.220 0.724 30.825 1.00 95.75 114 ILE A O 1
ATOM 900 N N . ARG A 1 115 ? -15.444 0.325 28.619 1.00 96.00 115 ARG A N 1
ATOM 901 C CA . ARG A 1 115 ? -16.915 0.373 28.628 1.00 96.00 115 ARG A CA 1
ATOM 902 C C . ARG A 1 115 ? -17.504 -0.713 29.519 1.00 96.00 115 ARG A C 1
ATOM 904 O O . ARG A 1 115 ? -18.384 -0.408 30.327 1.00 96.00 115 ARG A O 1
ATOM 911 N N . GLU A 1 116 ? -17.002 -1.939 29.428 1.00 96.00 116 GLU A N 1
ATOM 912 C CA . GLU A 1 116 ? -17.511 -3.039 30.243 1.00 96.00 116 GLU A CA 1
ATOM 913 C C . GLU A 1 116 ? -17.168 -2.848 31.724 1.00 96.00 116 GLU A C 1
ATOM 915 O O . GLU A 1 116 ? -18.036 -3.011 32.585 1.00 96.00 116 GLU A O 1
ATOM 920 N N . GLN A 1 117 ? -15.965 -2.367 32.051 1.00 96.06 117 GLN A N 1
ATOM 921 C CA . GLN A 1 117 ? -15.618 -2.024 33.433 1.00 96.06 117 GLN A CA 1
ATOM 922 C C . GLN A 1 117 ? -16.522 -0.934 34.019 1.00 96.06 117 GLN A C 1
ATOM 924 O O . GLN A 1 117 ? -16.898 -0.998 35.195 1.00 96.06 117 GLN A O 1
ATOM 929 N N . LEU A 1 118 ? -16.889 0.077 33.227 1.00 96.75 118 LEU A N 1
ATOM 930 C CA . LEU A 1 118 ? -17.844 1.100 33.656 1.00 96.75 118 LEU A CA 1
ATOM 931 C C . LEU A 1 118 ? -19.242 0.510 33.869 1.00 96.75 118 LEU A C 1
ATOM 933 O O . LEU A 1 118 ? -19.886 0.833 34.871 1.00 96.75 118 LEU A O 1
ATOM 937 N N . ARG A 1 119 ? -19.686 -0.390 32.983 1.00 96.50 119 ARG A N 1
ATOM 938 C CA . ARG A 1 119 ? -20.976 -1.083 33.099 1.00 96.50 119 ARG A CA 1
ATOM 939 C C . ARG A 1 119 ? -21.048 -1.929 34.369 1.00 96.50 119 ARG A C 1
ATOM 941 O O . ARG A 1 119 ? -22.019 -1.820 35.118 1.00 96.50 119 ARG A O 1
ATOM 948 N N . LEU A 1 120 ? -20.001 -2.702 34.659 1.00 96.62 120 LEU A N 1
ATOM 949 C CA . LEU A 1 120 ? -19.895 -3.511 35.876 1.00 96.62 120 LEU A CA 1
ATOM 950 C C . LEU A 1 120 ? -19.898 -2.638 37.138 1.00 96.62 120 LEU A C 1
ATOM 952 O O . 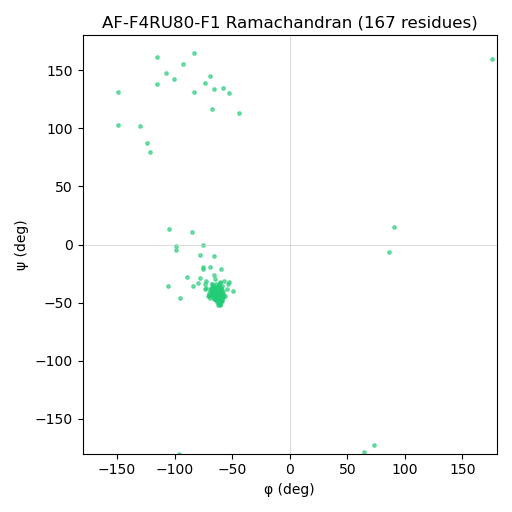LEU A 1 120 ? -20.665 -2.898 38.066 1.00 96.62 120 LEU A O 1
ATOM 956 N N . LYS A 1 121 ? -19.121 -1.545 37.156 1.00 96.62 121 LYS A N 1
ATOM 957 C CA . LYS A 1 121 ? -19.114 -0.589 38.279 1.00 96.62 121 LYS A CA 1
ATOM 958 C C . LYS A 1 121 ? -20.486 0.038 38.519 1.00 96.62 121 LYS A C 1
ATOM 960 O O . LYS A 1 121 ? -20.854 0.270 39.672 1.00 96.62 121 LYS A O 1
ATOM 965 N N . GLN A 1 122 ? -21.230 0.339 37.458 1.00 96.75 122 GLN A N 1
ATOM 966 C CA . GLN A 1 122 ? -22.579 0.881 37.583 1.00 96.75 122 GLN A CA 1
ATOM 967 C C . GLN A 1 122 ? -23.546 -0.172 38.140 1.00 96.75 122 GLN A C 1
ATOM 969 O O . GLN A 1 122 ? -24.238 0.104 39.118 1.00 96.75 122 GLN A O 1
ATOM 974 N N . ALA A 1 123 ? -23.503 -1.401 37.620 1.00 96.25 123 ALA A N 1
ATOM 975 C CA . ALA A 1 123 ? -24.313 -2.508 38.123 1.00 96.25 123 ALA A CA 1
ATOM 976 C C . ALA A 1 123 ? -24.055 -2.798 39.615 1.00 96.25 123 ALA A C 1
ATOM 978 O O . ALA A 1 123 ? -24.998 -3.015 40.376 1.00 96.25 123 ALA A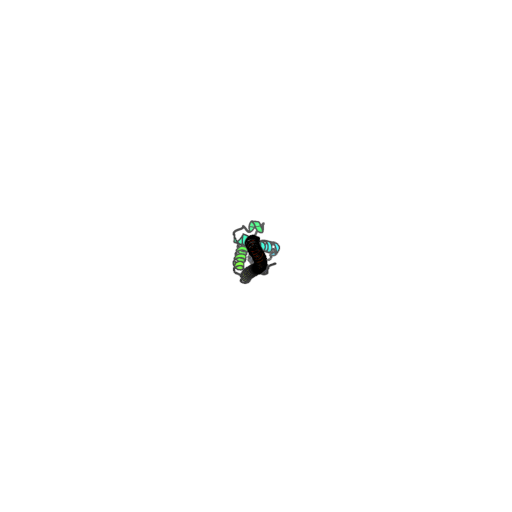 O 1
ATOM 979 N N . GLU A 1 124 ? -22.800 -2.738 40.074 1.00 96.38 124 GLU A N 1
ATOM 980 C CA . GLU A 1 124 ? -22.475 -2.882 41.498 1.00 96.38 124 GLU A CA 1
ATOM 981 C C . GLU A 1 124 ? -23.072 -1.766 42.363 1.00 96.38 124 GLU A C 1
ATOM 983 O O . GLU A 1 124 ? -23.566 -2.027 43.467 1.00 96.38 124 GLU A O 1
ATOM 988 N N . LYS A 1 125 ? -23.019 -0.513 41.891 1.00 96.06 125 LYS A N 1
ATOM 989 C CA . LYS A 1 125 ? -23.623 0.624 42.599 1.00 96.06 125 LYS A CA 1
ATOM 990 C C . LYS A 1 125 ? -25.135 0.453 42.707 1.00 96.06 125 LYS A C 1
ATOM 992 O O . LYS A 1 125 ? -25.678 0.630 43.798 1.00 96.06 125 LYS A O 1
ATOM 997 N N . ASP A 1 126 ? -25.786 0.053 41.622 1.00 95.94 126 ASP A N 1
ATOM 998 C CA . ASP A 1 126 ? -27.237 -0.137 41.569 1.00 95.94 126 ASP A CA 1
ATOM 999 C C . ASP A 1 126 ? -27.685 -1.321 42.438 1.00 95.94 126 ASP A C 1
ATOM 1001 O O . ASP A 1 126 ? -28.679 -1.225 43.166 1.00 95.94 126 ASP A O 1
ATOM 1005 N N . ALA A 1 127 ? -26.908 -2.409 42.464 1.00 96.00 127 ALA A N 1
ATOM 1006 C CA . ALA A 1 127 ? -27.144 -3.543 43.355 1.00 96.00 127 ALA A CA 1
ATOM 1007 C C . ALA A 1 127 ? -27.039 -3.136 44.835 1.00 96.00 127 ALA A C 1
ATOM 1009 O O . ALA A 1 127 ? -27.921 -3.463 45.635 1.00 96.00 127 ALA A O 1
ATOM 1010 N N . LYS A 1 128 ? -26.005 -2.367 45.207 1.00 95.50 128 LYS A N 1
ATOM 1011 C CA . LYS A 1 128 ? -25.850 -1.837 46.575 1.00 95.50 128 LYS A CA 1
ATOM 1012 C C . LYS A 1 128 ? -26.993 -0.891 46.947 1.00 95.50 128 LYS A C 1
ATOM 1014 O O . LYS A 1 128 ? -27.543 -1.004 48.042 1.00 95.50 128 LYS A O 1
ATOM 1019 N N . ALA A 1 129 ? -27.381 0.013 46.048 1.00 95.31 129 ALA A N 1
ATOM 1020 C CA . ALA A 1 129 ? -28.501 0.928 46.267 1.00 95.31 129 ALA A CA 1
ATOM 1021 C C . ALA A 1 129 ? -29.817 0.165 46.493 1.00 95.31 129 ALA A C 1
ATOM 1023 O O . ALA A 1 129 ? -30.539 0.445 47.454 1.00 95.31 129 ALA A O 1
ATOM 1024 N N . SER A 1 130 ? -30.073 -0.860 45.677 1.00 94.50 130 SER A N 1
ATOM 1025 C CA . SER A 1 130 ? -31.250 -1.726 45.791 1.00 94.50 130 SER A CA 1
ATOM 1026 C C . SER A 1 130 ? -31.282 -2.484 47.121 1.00 94.50 130 SER A C 1
ATOM 1028 O O . SER A 1 130 ? -32.319 -2.523 47.783 1.00 94.50 130 SER A O 1
ATOM 1030 N N . GLN A 1 131 ? -30.143 -3.023 47.577 1.00 94.44 131 GLN A N 1
ATOM 1031 C CA . GLN A 1 131 ? -30.043 -3.675 48.890 1.00 94.44 131 GLN A CA 1
ATOM 1032 C C . GLN A 1 131 ? -30.343 -2.709 50.043 1.00 94.44 131 GLN A C 1
ATOM 1034 O O . GLN A 1 131 ? -31.083 -3.053 50.967 1.00 94.44 131 GLN A O 1
ATOM 1039 N N . ILE A 1 132 ? -29.808 -1.484 49.986 1.00 93.69 132 ILE A N 1
ATOM 1040 C CA . ILE A 1 132 ? -30.070 -0.453 51.000 1.00 93.69 132 ILE A CA 1
ATOM 1041 C C . ILE A 1 132 ? -31.559 -0.096 51.026 1.00 93.69 132 ILE A C 1
ATOM 1043 O O . ILE A 1 132 ? -32.144 0.038 52.105 1.00 93.69 132 ILE A O 1
ATOM 1047 N N . GLN A 1 133 ? -32.182 0.057 49.858 1.00 93.56 133 GLN A N 1
ATOM 1048 C CA . GLN A 1 133 ? -33.601 0.375 49.756 1.00 93.56 133 GLN A CA 1
ATOM 1049 C C . GLN A 1 133 ? -34.470 -0.762 50.303 1.00 93.56 133 GLN A C 1
ATOM 1051 O O . GLN A 1 133 ? -35.327 -0.505 51.146 1.00 93.56 133 GLN A O 1
ATOM 1056 N N . ALA A 1 134 ? -34.191 -2.012 49.929 1.00 93.94 134 ALA A N 1
ATOM 1057 C CA . ALA A 1 134 ? -34.889 -3.183 50.457 1.00 93.94 134 ALA A CA 1
ATOM 1058 C C . ALA A 1 134 ? -34.771 -3.284 51.988 1.00 93.94 134 ALA A C 1
ATOM 1060 O O . ALA A 1 134 ? -35.766 -3.510 52.680 1.00 93.94 134 ALA A O 1
ATOM 1061 N N . ALA A 1 135 ? -33.578 -3.039 52.543 1.00 93.50 135 ALA A N 1
ATOM 1062 C CA . ALA A 1 135 ? -33.364 -3.038 53.989 1.00 93.50 135 ALA A CA 1
ATOM 1063 C C . ALA A 1 135 ? -34.166 -1.935 54.705 1.00 93.50 135 ALA A C 1
ATOM 1065 O O . ALA A 1 135 ? -34.711 -2.167 55.789 1.00 93.50 135 ALA A O 1
ATOM 1066 N N . LYS A 1 136 ? -34.270 -0.739 54.105 1.00 94.50 136 LYS A N 1
ATOM 1067 C CA . LYS A 1 136 ? -35.105 0.354 54.630 1.00 94.50 136 LYS A CA 1
ATOM 1068 C C . LYS A 1 136 ? -36.586 -0.022 54.622 1.00 94.50 136 LYS A C 1
ATOM 1070 O O . LYS A 1 136 ? -37.236 0.142 55.654 1.00 94.50 136 LYS A O 1
ATOM 1075 N N . THR A 1 137 ? -37.094 -0.558 53.512 1.00 93.25 137 THR A N 1
ATOM 1076 C CA . THR A 1 137 ? -38.495 -0.989 53.386 1.00 93.25 137 THR A CA 1
ATOM 1077 C C . THR A 1 137 ? -38.839 -2.045 54.432 1.00 93.25 137 THR A C 1
ATOM 1079 O O . THR A 1 137 ? -39.770 -1.855 55.210 1.00 93.25 137 THR A O 1
ATOM 1082 N N . LEU A 1 138 ? -38.005 -3.081 54.566 1.00 94.56 138 LEU A N 1
ATOM 1083 C CA . LEU A 1 138 ? -38.208 -4.143 55.553 1.00 94.56 138 LEU A CA 1
ATOM 1084 C C . LEU A 1 138 ? -38.236 -3.610 56.996 1.00 94.56 138 LEU A C 1
ATOM 1086 O O . LEU A 1 138 ? -38.986 -4.095 57.845 1.00 94.56 138 LEU A O 1
ATOM 1090 N N . ARG A 1 139 ? -37.402 -2.611 57.313 1.00 92.94 139 ARG A N 1
ATOM 1091 C CA . ARG A 1 139 ? -37.385 -1.990 58.645 1.00 92.94 139 ARG A CA 1
ATOM 1092 C C . ARG A 1 139 ? -38.668 -1.207 58.923 1.00 92.94 139 ARG A C 1
ATOM 1094 O O . ARG A 1 139 ? -39.175 -1.286 60.043 1.00 92.94 139 ARG A O 1
ATOM 1101 N N . LEU A 1 140 ? -39.168 -0.470 57.930 1.00 93.25 140 LEU A N 1
ATOM 1102 C CA . LEU A 1 140 ? -40.422 0.278 58.030 1.00 93.25 140 LEU A CA 1
ATOM 1103 C C . LEU A 1 140 ? -41.616 -0.667 58.200 1.00 93.25 140 LEU A C 1
ATOM 1105 O O . LEU A 1 140 ? -42.414 -0.464 59.111 1.00 93.25 140 LEU A O 1
ATOM 1109 N N . GLU A 1 141 ? -41.682 -1.749 57.421 1.00 92.44 141 GLU A N 1
ATOM 1110 C CA . GLU A 1 141 ? -42.716 -2.786 57.552 1.00 92.44 141 GLU A CA 1
ATOM 1111 C C . GLU A 1 141 ? -42.713 -3.422 58.948 1.00 92.44 141 GLU A C 1
ATOM 1113 O O . GLU A 1 141 ? -43.751 -3.501 59.604 1.00 92.44 141 GLU A O 1
ATOM 1118 N N . LYS A 1 142 ? -41.533 -3.792 59.469 1.00 93.62 142 LYS A N 1
ATOM 1119 C CA . LYS A 1 142 ? -41.409 -4.333 60.835 1.00 93.62 142 LYS A CA 1
ATOM 1120 C C . LYS A 1 142 ? -41.860 -3.344 61.911 1.00 93.62 142 LYS A C 1
ATOM 1122 O O . LYS A 1 142 ? -42.372 -3.771 62.946 1.00 93.62 142 LYS A O 1
ATOM 1127 N N . GLN A 1 143 ? -41.636 -2.042 61.725 1.00 92.38 143 GLN A N 1
ATOM 1128 C CA . GLN A 1 143 ? -42.128 -1.022 62.655 1.00 92.38 143 GLN A CA 1
ATOM 1129 C C . GLN A 1 143 ? -43.646 -0.857 62.569 1.00 92.38 143 GLN A C 1
ATOM 1131 O O . GLN A 1 143 ? -44.297 -0.816 63.613 1.00 92.38 143 GLN A O 1
ATOM 1136 N N . ALA A 1 144 ? -44.201 -0.807 61.358 1.00 92.25 144 ALA A N 1
ATOM 1137 C CA . ALA A 1 144 ? -45.640 -0.710 61.140 1.00 92.25 144 ALA A CA 1
ATOM 1138 C C . ALA A 1 144 ? -46.380 -1.904 61.763 1.00 92.25 144 ALA A C 1
ATOM 1140 O O . ALA A 1 144 ? -47.341 -1.708 62.504 1.00 92.25 144 ALA A O 1
ATOM 1141 N N . GLU A 1 145 ? -45.874 -3.125 61.569 1.00 92.25 145 GLU A N 1
ATOM 1142 C CA . GLU A 1 145 ? -46.494 -4.326 62.138 1.00 92.25 145 GLU A CA 1
ATOM 1143 C C . GLU A 1 145 ? -46.422 -4.344 63.671 1.00 92.25 145 GLU A C 1
ATOM 1145 O O . GLU A 1 145 ? -47.406 -4.659 64.340 1.00 92.25 145 GLU A O 1
ATOM 1150 N N . LYS A 1 146 ? -45.298 -3.916 64.266 1.00 91.25 146 LYS A N 1
ATOM 1151 C CA . LYS A 1 146 ? -45.201 -3.763 65.729 1.00 91.25 146 LYS A CA 1
ATOM 1152 C C . LYS A 1 146 ? -46.222 -2.767 66.278 1.00 91.25 146 LYS A C 1
ATOM 1154 O O . LYS A 1 146 ? -46.800 -3.021 67.334 1.00 91.25 146 LYS A O 1
ATOM 1159 N N . LEU A 1 147 ? -46.427 -1.642 65.592 1.00 90.44 147 LEU A N 1
ATOM 1160 C CA . LEU A 1 147 ? -47.423 -0.643 65.986 1.00 90.44 147 LEU A CA 1
ATOM 1161 C C . LEU A 1 147 ? -48.845 -1.196 65.867 1.00 90.44 147 LEU A C 1
ATOM 1163 O O . LEU A 1 147 ? -49.644 -0.984 66.777 1.00 90.44 147 LEU A O 1
ATOM 1167 N N . ARG A 1 148 ? -49.138 -1.952 64.802 1.00 89.81 148 ARG A N 1
ATOM 1168 C CA . ARG A 1 148 ? -50.437 -2.604 64.602 1.00 89.81 148 ARG A CA 1
ATOM 1169 C C . ARG A 1 148 ? -50.747 -3.595 65.725 1.00 89.81 148 ARG A C 1
ATOM 1171 O O . ARG A 1 148 ? -51.774 -3.460 66.382 1.00 89.81 148 ARG A O 1
ATOM 1178 N N . ILE A 1 149 ? -49.813 -4.500 66.031 1.00 89.19 149 ILE A N 1
ATOM 1179 C CA . ILE A 1 149 ? -49.949 -5.477 67.126 1.00 89.19 149 ILE A CA 1
ATOM 1180 C C . ILE A 1 149 ? -50.120 -4.772 68.482 1.00 89.19 149 ILE A C 1
ATOM 1182 O O . ILE A 1 149 ? -50.943 -5.182 69.301 1.00 89.19 149 ILE A O 1
ATOM 1186 N N . ALA A 1 150 ? -49.363 -3.700 68.744 1.00 88.81 150 ALA A N 1
ATOM 1187 C CA . ALA A 1 150 ? -49.485 -2.938 69.987 1.00 88.81 150 ALA A CA 1
ATOM 1188 C C . ALA A 1 150 ? -50.839 -2.214 70.110 1.00 88.81 150 ALA A C 1
ATOM 1190 O O . ALA A 1 150 ? -51.395 -2.152 71.210 1.00 88.81 150 ALA A O 1
ATOM 1191 N N . GLY A 1 151 ? -51.367 -1.689 68.999 1.00 87.62 151 GLY A N 1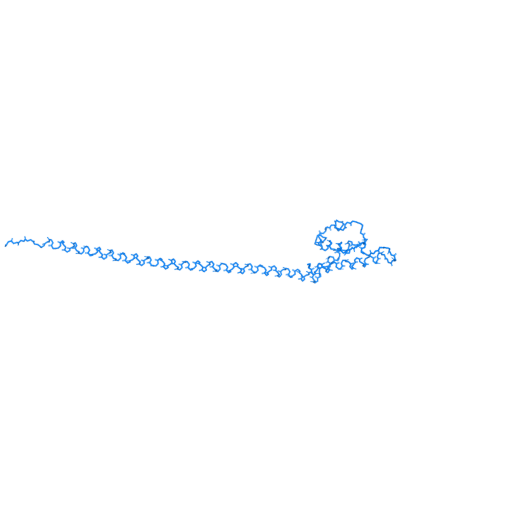
ATOM 1192 C CA . GLY A 1 151 ? -52.709 -1.111 68.918 1.00 87.62 151 GLY A CA 1
ATOM 1193 C C . GLY A 1 151 ? -53.788 -2.151 69.212 1.00 87.62 151 GLY A C 1
ATOM 1194 O O . GLY A 1 151 ? -54.568 -1.975 70.143 1.00 87.62 151 GLY A O 1
ATOM 1195 N N . GLU A 1 152 ? -53.750 -3.291 68.522 1.00 85.56 152 GLU A N 1
ATOM 1196 C CA . GLU A 1 152 ? -54.693 -4.399 68.727 1.00 85.56 152 GLU A CA 1
ATOM 1197 C C . GLU A 1 152 ? -54.656 -4.943 70.164 1.00 85.56 152 GLU A C 1
ATOM 1199 O O . GLU A 1 152 ? -55.697 -5.223 70.759 1.00 85.56 152 GLU A O 1
ATOM 1204 N N . ALA A 1 153 ? -53.469 -5.044 70.771 1.00 83.31 153 ALA A N 1
ATOM 1205 C CA . ALA A 1 153 ? -53.322 -5.462 72.163 1.00 83.31 153 ALA A CA 1
ATOM 1206 C C . ALA A 1 153 ? -53.892 -4.434 73.157 1.00 83.31 153 ALA A C 1
ATOM 1208 O O . ALA A 1 153 ? -54.472 -4.825 74.174 1.00 83.31 153 ALA A O 1
ATOM 1209 N N . LYS A 1 154 ? -53.741 -3.129 72.888 1.00 81.19 154 LYS A N 1
ATOM 1210 C CA . LYS A 1 154 ? -54.359 -2.066 73.698 1.00 81.19 154 LYS A CA 1
ATOM 1211 C C . LYS A 1 154 ? -55.879 -2.095 73.587 1.00 81.19 154 LYS A C 1
ATOM 1213 O O . LYS A 1 154 ? -56.543 -2.086 74.621 1.00 81.19 154 LYS A O 1
ATOM 1218 N N . ASP A 1 155 ? -56.410 -2.207 72.375 1.00 79.06 155 ASP A N 1
ATOM 1219 C CA . ASP A 1 155 ? -57.853 -2.278 72.130 1.00 79.06 155 ASP A CA 1
ATOM 1220 C C . ASP A 1 155 ? -58.472 -3.511 72.798 1.00 79.06 155 ASP A C 1
ATOM 1222 O O . ASP A 1 155 ? -59.533 -3.426 73.420 1.00 79.06 155 ASP A O 1
ATOM 1226 N N . ARG A 1 156 ? -57.781 -4.658 72.756 1.00 79.44 156 ARG A N 1
ATOM 1227 C CA . ARG A 1 156 ? -58.217 -5.878 73.449 1.00 79.44 156 ARG A CA 1
ATOM 1228 C C . ARG A 1 156 ? -58.260 -5.693 74.969 1.00 79.44 156 ARG A C 1
ATOM 1230 O O . ARG A 1 156 ? -59.257 -6.048 75.590 1.00 79.44 156 ARG A O 1
ATOM 1237 N N . ARG A 1 157 ? -57.233 -5.069 75.560 1.00 77.19 157 ARG A N 1
ATOM 1238 C CA . ARG A 1 157 ? -57.192 -4.762 77.003 1.00 77.19 157 ARG A CA 1
ATOM 1239 C C . ARG A 1 157 ? -58.281 -3.778 77.428 1.00 77.19 157 ARG A C 1
ATOM 1241 O O . ARG A 1 157 ? -58.848 -3.942 78.502 1.00 77.19 157 ARG A O 1
ATOM 1248 N N . GLN A 1 158 ? -58.595 -2.778 76.604 1.00 73.88 158 GLN A N 1
ATOM 1249 C CA . GLN A 1 158 ? -59.677 -1.830 76.893 1.00 73.88 158 GLN A CA 1
ATOM 1250 C C . GLN A 1 158 ? -61.059 -2.491 76.827 1.00 73.88 158 GLN A C 1
ATOM 1252 O O . GLN A 1 158 ? -61.900 -2.213 77.677 1.00 73.88 158 GLN A O 1
ATOM 1257 N N . ARG A 1 159 ? -61.284 -3.421 75.888 1.00 70.75 159 ARG A N 1
ATOM 1258 C CA . ARG A 1 159 ? -62.521 -4.222 75.842 1.00 70.75 159 ARG A CA 1
ATOM 1259 C C . ARG A 1 159 ? -62.666 -5.157 77.046 1.00 70.75 159 ARG A C 1
ATOM 1261 O O . ARG A 1 159 ? -63.772 -5.329 77.543 1.00 70.75 159 ARG A O 1
ATOM 1268 N N . GLU A 1 160 ? -61.566 -5.720 77.543 1.00 64.31 160 GLU A N 1
ATOM 1269 C CA . GLU A 1 160 ? -61.562 -6.570 78.744 1.00 64.31 160 GLU A CA 1
ATOM 1270 C C . GLU A 1 160 ? -61.737 -5.766 80.050 1.00 64.31 160 GLU A C 1
ATOM 1272 O O . GLU A 1 160 ? -62.384 -6.245 80.980 1.00 64.31 160 GLU A O 1
ATOM 1277 N N . GLN A 1 161 ? -61.217 -4.534 80.126 1.00 57.72 161 GLN A N 1
ATOM 1278 C CA . GLN A 1 161 ? -61.420 -3.634 81.273 1.00 57.72 161 GLN A CA 1
ATOM 1279 C C . GLN A 1 161 ? -62.796 -2.953 81.269 1.00 57.72 161 GLN A C 1
ATOM 1281 O O . GLN A 1 161 ? -63.347 -2.718 82.336 1.00 57.72 161 GLN A O 1
ATOM 1286 N N . GLY A 1 162 ? -63.410 -2.726 80.104 1.00 55.38 162 GLY A N 1
ATOM 1287 C CA . GLY A 1 162 ? -64.804 -2.274 80.002 1.00 55.38 162 GLY A CA 1
ATOM 1288 C C . GLY A 1 162 ? -65.841 -3.296 80.497 1.00 55.38 162 GLY A C 1
ATOM 1289 O O . GLY A 1 162 ? -67.007 -2.946 80.642 1.00 55.38 162 GLY A O 1
ATOM 1290 N N . PHE A 1 163 ? -65.433 -4.541 80.780 1.00 51.09 163 PHE A N 1
ATOM 1291 C CA . PHE A 1 163 ? -66.305 -5.610 81.290 1.00 51.09 163 PHE A CA 1
ATOM 1292 C C . PHE A 1 163 ? -66.223 -5.808 82.823 1.00 51.09 163 PHE A C 1
ATOM 1294 O O . PHE A 1 163 ? -66.929 -6.644 83.382 1.00 51.09 163 PHE A O 1
ATOM 1301 N N . LYS A 1 164 ? -65.377 -5.045 83.528 1.00 51.56 164 LYS A N 1
ATOM 1302 C CA . LYS A 1 164 ? -65.280 -5.007 85.001 1.00 51.56 164 LYS A CA 1
ATOM 1303 C C . LYS A 1 164 ? -65.336 -3.529 85.404 1.00 51.56 164 LYS A C 1
ATOM 1305 O O . LYS A 1 164 ? -64.352 -2.839 85.196 1.00 51.56 164 LYS A O 1
ATOM 1310 N N . THR A 1 165 ? -66.404 -2.901 85.891 1.00 53.09 165 THR A N 1
ATOM 1311 C CA . THR A 1 165 ? -67.476 -3.201 86.875 1.00 53.09 165 THR A CA 1
ATOM 1312 C C . THR A 1 165 ? -68.319 -1.886 86.966 1.00 53.09 165 THR A C 1
ATOM 1314 O O . THR A 1 165 ? -67.749 -0.856 86.592 1.00 53.09 165 THR A O 1
ATOM 1317 N N . PRO A 1 166 ? -69.599 -1.809 87.427 1.00 49.78 166 PRO A N 1
ATOM 1318 C CA . PRO A 1 166 ? -69.943 -2.020 88.845 1.00 49.78 166 PRO A CA 1
ATOM 1319 C C . PRO A 1 166 ? -71.334 -2.626 89.118 1.00 49.78 166 PRO A C 1
ATOM 1321 O O . PRO A 1 166 ? -72.360 -2.144 88.648 1.00 49.78 166 PRO A O 1
ATOM 1324 N N . GLY A 1 167 ? -71.360 -3.651 89.965 1.00 39.25 167 GLY A N 1
ATOM 1325 C CA . GLY A 1 167 ? -72.536 -4.027 90.745 1.00 39.25 167 GLY A CA 1
ATOM 1326 C C . GLY A 1 167 ? -72.144 -4.041 92.218 1.00 39.25 167 GLY A C 1
ATOM 1327 O O . GLY A 1 167 ? -71.672 -5.063 92.704 1.00 39.25 167 GLY A O 1
ATOM 1328 N N . GLU A 1 168 ? -72.252 -2.881 92.867 1.00 36.59 168 GLU A N 1
ATOM 1329 C CA . GLU A 1 168 ? -72.553 -2.755 94.304 1.00 36.59 168 GLU A CA 1
ATOM 1330 C C . GLU A 1 168 ? -74.083 -2.855 94.483 1.00 36.59 168 GLU A C 1
ATOM 1332 O O . GLU A 1 168 ? -74.800 -2.632 93.498 1.00 36.59 168 GLU A O 1
ATOM 1337 N N . PRO A 1 169 ? -74.627 -3.082 95.693 1.00 50.81 169 PRO A N 1
ATOM 1338 C CA . PRO A 1 169 ? -73.985 -3.284 97.000 1.00 50.81 169 PRO A CA 1
ATOM 1339 C C . PRO A 1 169 ? -74.183 -4.689 97.603 1.00 50.81 169 PRO A C 1
ATOM 1341 O O . PRO A 1 169 ? -75.082 -5.435 97.152 1.00 50.81 169 PRO A O 1
#

Organism: Melampsora larici-populina (strain 98AG31 / pathotype 3-4-7) (NCBI:txid747676)

pLDDT: mean 87.92, std 11.4, range [36.59, 96.75]

Secondary structure (DSSP, 8-state):
--HHHHHHHHHHHHHHHHHHHHH--S--SS-HHHHS-HHHHHHHHHTHHHHHTT--HHHHH-S---TTHHHHHHHHHHHHTTSHHHHHHHHHHHHHHHHHHHHHHHHHHHHHHHHHHHHHHHHHHHHHHHHHHHHHHHHHHHHHHHHHHHHHHHHHHHHHHTT------

Solvent-accessible surface area (backbone atoms only — not comparable to full-atom values): 9707 Å² total; per-residue (Å²): 132,61,73,46,54,53,53,51,30,54,50,50,44,58,50,48,42,52,52,42,49,71,75,53,80,57,100,60,100,68,56,54,60,80,76,54,36,71,66,56,33,44,56,45,53,78,38,43,68,51,44,74,73,69,46,61,61,62,80,75,70,47,87,88,73,63,90,64,49,66,61,49,52,54,50,54,52,59,50,44,72,69,30,66,62,42,49,51,51,55,47,51,56,49,54,52,49,53,51,52,54,50,52,52,53,52,51,53,50,51,54,49,52,52,52,50,54,50,51,52,56,48,52,53,51,52,51,52,51,50,53,55,49,52,53,51,51,55,52,52,51,56,49,51,50,52,52,52,54,53,49,54,52,50,54,52,51,51,59,59,48,74,72,63,82,88,86,80,135